Protein AF-A0A931T0C4-F1 (afdb_monomer)

Radius of gyration: 13.91 Å; Cα contacts (8 Å, |Δi|>4): 201; chains: 1; boundin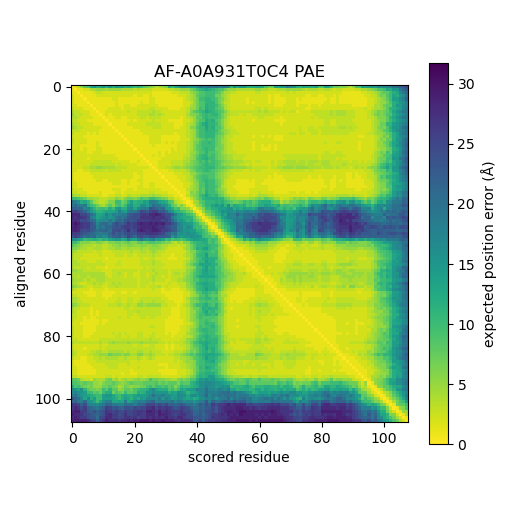g box: 34×39×37 Å

Structure (mmCIF, N/CA/C/O backbone):
data_AF-A0A931T0C4-F1
#
_entry.id   AF-A0A931T0C4-F1
#
loop_
_atom_site.group_PDB
_atom_site.id
_atom_site.type_symbol
_atom_site.label_atom_id
_atom_site.label_alt_id
_atom_site.label_comp_id
_atom_site.label_asym_id
_atom_site.label_entity_id
_atom_site.label_seq_id
_atom_site.pdbx_PDB_ins_code
_atom_site.Cartn_x
_atom_site.Cartn_y
_atom_site.Cartn_z
_atom_site.occupancy
_atom_site.B_iso_or_equiv
_atom_site.auth_seq_id
_atom_site.auth_comp_id
_atom_site.auth_asym_id
_atom_site.auth_atom_id
_atom_site.pdbx_PDB_model_num
ATOM 1 N N . MET A 1 1 ? -15.461 -0.102 12.519 1.00 81.19 1 MET A N 1
ATOM 2 C CA . MET A 1 1 ? -15.154 0.510 11.210 1.00 81.19 1 MET A CA 1
ATOM 3 C C . MET A 1 1 ? -14.433 -0.552 10.401 1.00 81.19 1 MET A C 1
ATOM 5 O O . MET A 1 1 ? -13.620 -1.243 10.998 1.00 81.19 1 MET A O 1
ATOM 9 N N . MET A 1 2 ? -14.793 -0.759 9.132 1.00 93.38 2 MET A N 1
ATOM 10 C CA . MET A 1 2 ? -14.200 -1.821 8.306 1.00 93.38 2 MET A CA 1
ATOM 11 C C . MET A 1 2 ? -12.722 -1.518 8.047 1.00 93.38 2 MET A C 1
ATOM 13 O O . MET A 1 2 ? -12.398 -0.393 7.661 1.00 93.38 2 MET A O 1
ATOM 17 N N . ARG A 1 3 ? -11.839 -2.496 8.260 1.00 96.12 3 ARG A N 1
ATOM 18 C CA . ARG A 1 3 ? -10.399 -2.367 8.035 1.00 96.12 3 ARG A CA 1
ATOM 19 C C . ARG A 1 3 ? -10.028 -2.839 6.641 1.00 96.12 3 ARG A C 1
ATOM 21 O O . ARG A 1 3 ? -10.243 -3.998 6.288 1.00 96.12 3 ARG A O 1
ATOM 28 N N . VAL A 1 4 ? -9.418 -1.948 5.872 1.00 97.25 4 VAL A N 1
ATOM 29 C CA . VAL A 1 4 ? -9.103 -2.181 4.462 1.00 97.25 4 VAL A CA 1
ATOM 30 C C . VAL A 1 4 ? -7.600 -2.117 4.255 1.00 97.25 4 VAL A C 1
ATOM 32 O O . VAL A 1 4 ? -6.962 -1.137 4.634 1.00 97.25 4 VAL A O 1
ATOM 35 N N . LEU A 1 5 ? -7.040 -3.143 3.620 1.00 97.62 5 LEU A N 1
ATOM 36 C CA . LEU A 1 5 ? -5.681 -3.103 3.087 1.00 97.62 5 LEU A CA 1
ATOM 37 C C . LEU A 1 5 ? -5.737 -2.789 1.591 1.00 97.62 5 LEU A C 1
ATOM 39 O O . LEU A 1 5 ? -6.397 -3.503 0.840 1.00 97.62 5 LEU A O 1
ATOM 43 N N . VAL A 1 6 ? -5.033 -1.749 1.156 1.00 97.00 6 VAL A N 1
ATOM 44 C CA . VAL A 1 6 ? -4.957 -1.346 -0.252 1.00 97.00 6 VAL A CA 1
ATOM 45 C C . VAL A 1 6 ? -3.551 -1.590 -0.798 1.00 97.00 6 VAL A C 1
ATOM 47 O O . VAL A 1 6 ? -2.558 -1.273 -0.141 1.00 97.00 6 VAL A O 1
ATOM 50 N N . THR A 1 7 ? -3.475 -2.136 -2.009 1.00 95.94 7 THR A N 1
ATOM 51 C CA . THR A 1 7 ? -2.238 -2.355 -2.773 1.00 95.94 7 THR A CA 1
ATOM 52 C C . THR A 1 7 ? -2.468 -2.079 -4.265 1.00 95.94 7 THR A C 1
ATOM 54 O O . THR A 1 7 ? -3.584 -1.739 -4.654 1.00 95.94 7 THR A O 1
ATOM 57 N N . ASN A 1 8 ? -1.436 -2.189 -5.102 1.00 94.00 8 ASN A N 1
ATOM 58 C CA . ASN A 1 8 ? -1.523 -2.102 -6.565 1.00 94.00 8 ASN A CA 1
ATOM 59 C C . ASN A 1 8 ? -0.250 -2.659 -7.241 1.00 94.00 8 ASN A C 1
ATOM 61 O O . ASN A 1 8 ? 0.724 -2.993 -6.562 1.00 94.00 8 ASN A O 1
ATOM 65 N N . ASP A 1 9 ? -0.245 -2.680 -8.579 1.00 89.88 9 ASP A N 1
ATOM 66 C CA . ASP A 1 9 ? 0.922 -3.071 -9.391 1.00 89.88 9 ASP A CA 1
ATOM 67 C C . ASP A 1 9 ? 1.776 -1.865 -9.841 1.00 89.88 9 ASP A C 1
ATOM 69 O O . ASP A 1 9 ? 2.987 -1.991 -10.051 1.00 89.88 9 ASP A O 1
ATOM 73 N N . ASP A 1 10 ? 1.157 -0.682 -9.937 1.00 89.62 10 ASP A N 1
ATOM 74 C CA . ASP A 1 10 ? 1.784 0.556 -10.434 1.00 89.62 10 ASP A CA 1
ATOM 75 C C . ASP A 1 10 ? 2.690 1.242 -9.390 1.00 89.62 10 ASP A C 1
ATOM 77 O O . ASP A 1 10 ? 3.433 2.177 -9.697 1.00 89.62 10 ASP A O 1
ATOM 81 N N . GLY A 1 11 ? 2.614 0.798 -8.134 1.00 92.19 11 GLY A N 1
ATOM 82 C CA . GLY A 1 11 ? 3.411 1.291 -7.017 1.00 92.19 11 GLY A CA 1
ATOM 83 C C . GLY A 1 11 ? 2.765 2.403 -6.186 1.00 92.19 11 GLY A C 1
ATOM 84 O O . GLY A 1 11 ? 1.729 2.986 -6.533 1.00 92.19 11 GLY A O 1
ATOM 85 N N . ILE A 1 12 ? 3.427 2.708 -5.067 1.00 94.88 12 ILE A N 1
ATOM 86 C CA . ILE A 1 12 ? 2.955 3.581 -3.982 1.00 94.88 12 ILE A CA 1
ATOM 87 C C . ILE A 1 12 ? 2.665 5.014 -4.433 1.00 94.88 12 ILE A C 1
ATOM 89 O O . ILE A 1 12 ? 1.840 5.684 -3.829 1.00 94.88 12 ILE A O 1
ATOM 93 N N . ASN A 1 13 ? 3.320 5.477 -5.500 1.00 92.81 13 ASN A N 1
ATOM 94 C CA . ASN A 1 13 ? 3.180 6.839 -6.017 1.00 92.81 13 ASN A CA 1
ATOM 95 C C . ASN A 1 13 ? 2.128 6.962 -7.131 1.00 92.81 13 ASN A C 1
ATOM 97 O O . ASN A 1 13 ? 1.977 8.042 -7.708 1.00 92.81 13 ASN A O 1
ATOM 101 N N . SER A 1 14 ? 1.422 5.880 -7.477 1.00 92.56 14 SER A N 1
ATOM 102 C CA . SER A 1 14 ? 0.471 5.913 -8.587 1.00 92.56 14 SER A CA 1
ATOM 103 C C . SER A 1 14 ? -0.724 6.829 -8.291 1.00 92.56 14 SER A C 1
ATOM 105 O O . SER A 1 14 ? -1.267 6.881 -7.183 1.00 92.56 14 SER A O 1
ATOM 107 N N . ALA A 1 15 ? -1.180 7.545 -9.320 1.00 92.06 15 ALA A N 1
ATOM 108 C CA . ALA A 1 15 ? -2.346 8.415 -9.198 1.00 92.06 15 ALA A CA 1
ATOM 109 C C . ALA A 1 15 ? -3.629 7.623 -8.881 1.00 92.06 15 ALA A C 1
ATOM 111 O O . ALA A 1 15 ? -4.468 8.109 -8.119 1.00 92.06 15 ALA A O 1
ATOM 112 N N . GLY A 1 16 ? -3.759 6.409 -9.432 1.00 91.81 16 GLY A N 1
ATOM 113 C CA . GLY A 1 16 ? -4.896 5.515 -9.203 1.00 91.81 16 GLY A CA 1
ATOM 114 C C . GLY A 1 16 ? -4.995 5.050 -7.752 1.00 91.81 16 GLY A C 1
ATOM 115 O O . GLY A 1 16 ? -6.071 5.134 -7.158 1.00 91.81 16 GLY A O 1
ATOM 116 N N . LEU A 1 17 ? -3.868 4.662 -7.146 1.00 94.25 17 LEU A N 1
ATOM 117 C CA . LEU A 1 17 ? -3.801 4.312 -5.726 1.00 94.25 17 LEU A CA 1
ATOM 118 C C . LEU A 1 17 ? -4.196 5.502 -4.847 1.00 94.25 17 LEU A C 1
ATOM 120 O O . LEU A 1 17 ? -5.058 5.374 -3.982 1.00 94.25 17 LEU A O 1
ATOM 124 N N . HIS A 1 18 ? -3.628 6.685 -5.096 1.00 94.62 18 HIS A N 1
ATOM 125 C CA . HIS A 1 18 ? -3.966 7.879 -4.317 1.00 94.62 18 HIS A CA 1
ATOM 126 C C . HIS A 1 18 ? -5.447 8.260 -4.433 1.00 94.62 18 HIS A C 1
ATOM 128 O O . HIS A 1 18 ? -6.048 8.701 -3.454 1.00 94.62 18 HIS A O 1
ATOM 134 N N . ALA A 1 19 ? -6.045 8.112 -5.618 1.00 93.44 19 ALA A N 1
ATOM 135 C CA . ALA A 1 19 ? -7.467 8.366 -5.814 1.00 93.44 19 ALA A CA 1
ATOM 136 C C . ALA A 1 19 ? -8.329 7.392 -5.003 1.00 93.44 19 ALA A C 1
ATOM 138 O O . ALA A 1 19 ? -9.200 7.842 -4.261 1.00 93.44 19 ALA A O 1
ATOM 139 N N . LEU A 1 20 ? -8.031 6.092 -5.078 1.00 94.06 20 LEU A N 1
ATOM 140 C CA . LEU A 1 20 ? -8.734 5.058 -4.321 1.00 94.06 20 LEU A CA 1
ATOM 141 C C . LEU A 1 20 ? -8.657 5.307 -2.809 1.00 94.06 20 LEU A C 1
ATOM 143 O O . LEU A 1 20 ? -9.672 5.290 -2.117 1.00 94.06 20 LEU A O 1
ATOM 147 N N . VAL A 1 21 ? -7.459 5.598 -2.307 1.00 95.50 21 VAL A N 1
ATOM 148 C CA . VAL A 1 21 ? -7.207 5.875 -0.888 1.00 95.50 21 VAL A CA 1
ATOM 149 C C . VAL A 1 21 ? -8.046 7.052 -0.392 1.00 95.50 21 VAL A C 1
ATOM 151 O O . VAL A 1 21 ? -8.699 6.933 0.641 1.00 95.50 21 VAL A O 1
ATOM 154 N N . ARG A 1 22 ? -8.088 8.164 -1.139 1.00 94.31 22 ARG A N 1
ATOM 155 C CA . ARG A 1 22 ? -8.886 9.345 -0.764 1.00 94.31 22 ARG A CA 1
ATOM 156 C C . ARG A 1 22 ? -10.386 9.066 -0.730 1.00 94.31 22 ARG A C 1
ATOM 158 O O . ARG A 1 22 ? -11.085 9.670 0.076 1.00 94.31 22 ARG A O 1
ATOM 165 N N . THR A 1 23 ? -10.881 8.181 -1.594 1.00 93.19 23 THR A N 1
ATOM 166 C CA . THR A 1 23 ? -12.294 7.780 -1.601 1.00 93.19 23 THR A CA 1
ATOM 167 C C . THR A 1 23 ? -12.639 6.889 -0.410 1.00 93.19 23 THR A C 1
ATOM 169 O O . THR A 1 23 ? -13.725 7.017 0.138 1.00 93.19 23 THR A O 1
ATOM 172 N N . LEU A 1 24 ? -11.722 6.016 0.012 1.00 93.69 24 LEU A N 1
ATOM 173 C CA . LEU A 1 24 ? -11.946 5.090 1.126 1.00 93.69 24 LEU A CA 1
ATOM 174 C C . LEU A 1 24 ? -11.739 5.737 2.505 1.00 93.69 24 LEU A C 1
ATOM 176 O O . LEU A 1 24 ? -12.410 5.365 3.464 1.00 93.69 24 LEU A O 1
ATOM 180 N N . GLU A 1 25 ? -10.827 6.710 2.619 1.00 94.12 25 GLU A N 1
ATOM 181 C CA . GLU A 1 25 ? -10.441 7.351 3.890 1.00 94.12 25 GLU A CA 1
ATOM 182 C C . GLU A 1 25 ? -11.608 7.802 4.793 1.00 94.12 25 GLU A C 1
ATOM 184 O O . GLU A 1 25 ? -11.502 7.614 6.006 1.00 94.12 25 GLU A O 1
ATOM 189 N N . PRO A 1 26 ? -12.714 8.380 4.282 1.00 94.88 26 PRO A N 1
ATOM 190 C CA . PRO A 1 26 ? -13.814 8.833 5.134 1.00 94.88 26 PRO A CA 1
ATOM 191 C C . PRO A 1 26 ? -14.644 7.694 5.745 1.00 94.88 26 PRO A C 1
ATOM 193 O O . PRO A 1 26 ? -15.293 7.902 6.769 1.00 94.88 26 PRO A O 1
ATOM 196 N N . GLU A 1 27 ? -14.651 6.513 5.124 1.00 94.81 27 GLU A N 1
ATOM 197 C CA . GLU A 1 27 ? -15.594 5.430 5.434 1.00 94.81 27 GLU A CA 1
ATOM 198 C C . GLU A 1 27 ? -14.924 4.209 6.080 1.00 94.81 27 GLU A C 1
ATOM 200 O O . GLU A 1 27 ? -15.586 3.425 6.769 1.00 94.81 27 GLU A O 1
ATOM 205 N N . THR A 1 28 ? -13.607 4.045 5.908 1.00 95.94 28 THR A N 1
ATOM 206 C CA . THR A 1 28 ? -12.885 2.839 6.337 1.00 95.94 28 THR A CA 1
ATOM 207 C C . THR A 1 28 ? -11.592 3.122 7.097 1.00 95.94 28 THR A C 1
ATOM 209 O O . THR A 1 28 ? -10.943 4.151 6.929 1.00 95.94 28 THR A O 1
ATOM 212 N N . GLU A 1 29 ? -11.183 2.170 7.938 1.00 96.06 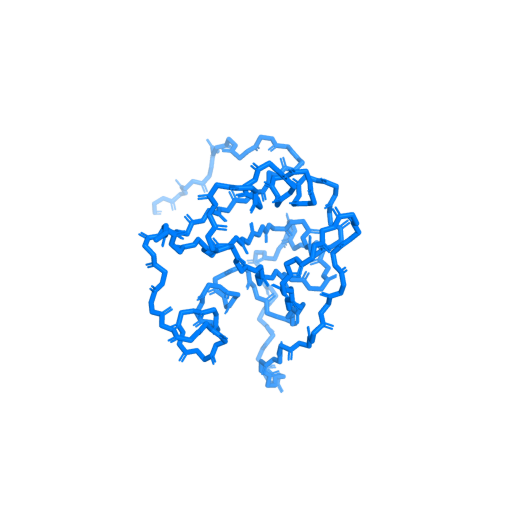29 GLU A N 1
ATOM 213 C CA . GLU A 1 29 ? -9.856 2.166 8.555 1.00 96.06 29 GLU A CA 1
ATOM 214 C C . GLU A 1 29 ? -8.846 1.618 7.534 1.00 96.06 29 GLU A C 1
ATOM 216 O O . GLU A 1 29 ? -8.562 0.419 7.479 1.00 96.06 29 GLU A O 1
ATOM 221 N N . THR A 1 30 ? -8.371 2.498 6.658 1.00 96.25 30 THR A N 1
ATOM 222 C CA . THR A 1 30 ? -7.546 2.127 5.503 1.00 96.25 30 THR A CA 1
ATOM 223 C C . THR A 1 30 ? -6.057 2.103 5.843 1.00 96.25 30 THR A C 1
ATOM 225 O O . THR A 1 30 ? -5.542 3.003 6.504 1.00 96.25 30 THR A O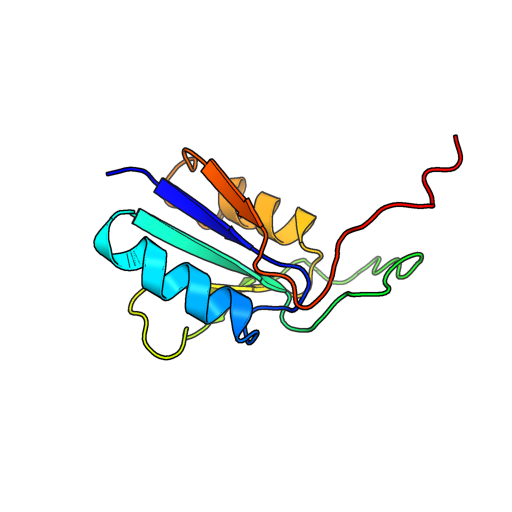 1
ATOM 228 N N . TYR A 1 31 ? -5.355 1.103 5.315 1.00 97.31 31 TYR A N 1
ATOM 229 C CA . TYR A 1 31 ? -3.901 0.963 5.332 1.00 97.31 31 TYR A CA 1
ATOM 230 C C . TYR A 1 31 ? -3.406 0.697 3.911 1.00 97.31 31 TYR A C 1
ATOM 232 O O . TYR A 1 31 ? -4.082 0.005 3.150 1.00 97.31 31 TYR A O 1
ATOM 240 N N . VAL A 1 32 ? -2.231 1.212 3.548 1.00 97.69 32 VAL A N 1
ATOM 241 C CA . VAL A 1 32 ? -1.691 1.055 2.187 1.00 97.69 32 VAL A CA 1
ATOM 242 C C . VAL A 1 32 ? -0.330 0.389 2.224 1.00 97.69 32 VAL A C 1
ATOM 244 O O . VAL A 1 32 ? 0.578 0.889 2.877 1.00 97.69 32 VAL A O 1
ATOM 247 N N . VAL A 1 33 ? -0.163 -0.701 1.483 1.00 97.50 33 VAL A N 1
ATOM 248 C CA . VAL A 1 33 ? 1.142 -1.334 1.270 1.00 97.50 33 VAL A CA 1
ATOM 249 C C . VAL A 1 33 ? 1.290 -1.588 -0.222 1.00 97.50 33 VAL A C 1
ATOM 251 O O . VAL A 1 33 ? 0.498 -2.329 -0.801 1.00 97.50 33 VAL A O 1
ATOM 254 N N . ALA A 1 34 ? 2.274 -0.963 -0.860 1.00 95.81 34 ALA A N 1
ATOM 255 C CA . ALA A 1 34 ? 2.451 -1.042 -2.309 1.00 95.81 34 ALA A CA 1
ATOM 256 C C . ALA A 1 34 ? 3.936 -1.090 -2.704 1.00 95.81 34 ALA A C 1
ATOM 258 O O . ALA A 1 34 ? 4.793 -0.677 -1.916 1.00 95.81 34 ALA A O 1
ATOM 259 N N . PRO A 1 35 ? 4.271 -1.570 -3.912 1.00 93.81 35 PRO A N 1
ATOM 260 C CA . PRO A 1 35 ? 5.643 -1.542 -4.413 1.00 93.81 35 PRO A CA 1
ATOM 261 C C . PRO A 1 35 ? 6.213 -0.115 -4.494 1.00 93.81 35 PRO A C 1
ATOM 263 O O . PRO A 1 35 ? 5.490 0.842 -4.759 1.00 93.81 35 PRO A O 1
ATOM 266 N N . GLU A 1 36 ? 7.524 0.049 -4.313 1.00 91.06 36 GLU A N 1
ATOM 267 C CA . GLU A 1 36 ? 8.215 1.340 -4.502 1.00 91.06 36 GLU A CA 1
ATOM 268 C C . GLU A 1 36 ? 8.124 1.852 -5.953 1.00 91.06 36 GLU A C 1
ATOM 270 O O . GLU A 1 36 ? 8.047 3.060 -6.189 1.00 91.06 36 GLU A O 1
ATOM 275 N N . HIS A 1 37 ? 8.097 0.932 -6.920 1.00 82.81 37 HIS A N 1
ATOM 276 C CA . HIS A 1 37 ? 8.063 1.208 -8.356 1.00 82.81 37 HIS A CA 1
ATOM 277 C C . HIS A 1 37 ? 7.090 0.269 -9.075 1.00 82.81 37 HIS A C 1
ATOM 279 O O . HIS A 1 37 ? 6.834 -0.833 -8.592 1.00 82.81 37 HIS A O 1
ATOM 285 N N . GLU A 1 38 ? 6.612 0.692 -10.248 1.00 72.06 38 GLU A N 1
ATOM 286 C CA . GLU A 1 38 ? 5.786 -0.114 -11.155 1.00 72.06 38 GLU A CA 1
ATOM 287 C C . GLU A 1 3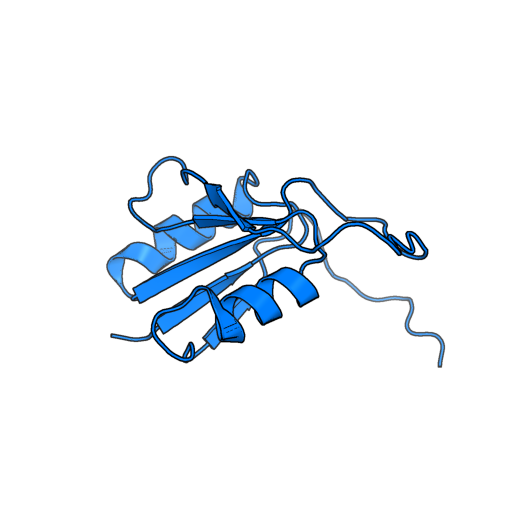8 ? 6.438 -1.479 -11.460 1.00 72.06 38 GLU A C 1
ATOM 289 O O . GLU A 1 38 ? 7.640 -1.569 -11.740 1.00 72.06 38 GLU A O 1
ATOM 294 N N . ARG A 1 39 ? 5.641 -2.557 -11.419 1.00 64.06 39 ARG A N 1
ATOM 295 C CA . ARG A 1 39 ? 6.098 -3.939 -11.673 1.00 64.06 39 ARG A CA 1
ATOM 296 C C . ARG A 1 39 ? 5.406 -4.638 -12.855 1.00 64.06 39 ARG A C 1
ATOM 298 O O . ARG A 1 39 ? 5.416 -5.865 -12.921 1.00 64.06 39 ARG A O 1
ATOM 305 N N . SER A 1 40 ? 4.923 -3.891 -13.848 1.00 50.19 40 SER A N 1
ATOM 306 C CA . SER A 1 40 ? 4.094 -4.347 -14.988 1.00 50.19 40 SER A CA 1
ATOM 307 C C . SER A 1 40 ? 4.695 -5.407 -15.941 1.00 50.19 40 SER A C 1
ATOM 309 O O . SER A 1 40 ? 4.077 -5.753 -16.942 1.00 50.19 40 SER A O 1
ATOM 311 N N . ALA A 1 41 ? 5.882 -5.965 -15.668 1.00 42.78 41 ALA A N 1
ATOM 312 C CA . ALA A 1 41 ? 6.521 -6.966 -16.532 1.00 42.78 41 ALA A CA 1
ATOM 313 C C . ALA A 1 41 ? 7.465 -7.950 -15.810 1.00 42.78 41 ALA A C 1
ATOM 315 O O . ALA A 1 41 ? 8.377 -8.505 -16.428 1.00 42.78 41 ALA A O 1
ATOM 316 N N . THR A 1 42 ? 7.305 -8.210 -14.508 1.00 48.50 42 THR A N 1
ATOM 317 C CA . THR A 1 42 ? 8.173 -9.184 -13.815 1.00 48.50 42 THR A CA 1
ATOM 318 C C . THR A 1 42 ? 7.705 -10.628 -14.007 1.00 48.50 42 THR A C 1
ATOM 320 O O . THR A 1 42 ? 7.383 -11.319 -13.050 1.00 48.50 42 THR A O 1
ATOM 323 N N . GLY A 1 43 ? 7.715 -11.103 -15.256 1.00 42.06 43 GLY A N 1
ATOM 324 C CA . GLY A 1 43 ? 7.508 -12.511 -15.613 1.00 42.06 43 GLY A CA 1
ATOM 325 C C . GLY A 1 43 ? 8.725 -13.420 -15.383 1.00 42.06 43 GLY A C 1
ATOM 326 O O . GLY A 1 43 ? 8.616 -14.616 -15.617 1.00 42.06 43 GLY A O 1
ATOM 327 N N . HIS A 1 44 ? 9.884 -12.899 -14.951 1.00 37.88 44 HIS A N 1
ATOM 328 C CA . HIS A 1 44 ? 11.081 -13.720 -14.671 1.00 37.88 44 HIS A CA 1
ATOM 329 C C . HIS A 1 44 ? 12.128 -13.070 -13.744 1.00 37.88 44 HIS A C 1
ATOM 331 O O . HIS A 1 44 ? 13.263 -13.538 -13.656 1.00 37.88 44 HIS A O 1
ATOM 337 N N . ALA A 1 45 ? 11.792 -11.991 -13.032 1.00 42.75 45 ALA A N 1
ATOM 338 C CA . ALA A 1 45 ? 12.748 -11.322 -12.149 1.00 42.75 45 ALA A CA 1
ATOM 339 C C . ALA A 1 45 ? 12.803 -12.022 -10.784 1.00 42.75 45 ALA A C 1
ATOM 341 O O . ALA A 1 45 ? 12.295 -11.519 -9.782 1.00 42.75 45 ALA A O 1
ATOM 342 N N . ILE A 1 46 ? 13.431 -13.199 -10.760 1.00 45.31 46 ILE A N 1
ATOM 343 C CA . ILE A 1 46 ? 13.888 -13.864 -9.542 1.00 45.31 46 ILE A CA 1
ATOM 344 C C . ILE A 1 46 ? 14.817 -12.886 -8.812 1.00 45.31 46 ILE A C 1
ATOM 346 O O . ILE A 1 46 ? 16.006 -12.785 -9.103 1.00 45.31 46 ILE A O 1
ATOM 350 N N . THR A 1 47 ? 14.269 -12.136 -7.858 1.00 45.59 47 THR A N 1
ATOM 351 C CA . THR A 1 47 ? 15.063 -11.356 -6.904 1.00 45.59 47 THR A CA 1
ATOM 352 C C . THR A 1 47 ? 15.326 -12.250 -5.697 1.00 45.59 47 THR A C 1
ATOM 354 O O . THR A 1 47 ? 14.853 -12.002 -4.593 1.00 45.59 47 THR A O 1
ATOM 357 N N . LEU A 1 48 ? 16.058 -13.345 -5.915 1.00 48.22 48 LEU A N 1
ATOM 358 C CA . LEU A 1 48 ? 16.684 -14.080 -4.820 1.00 48.22 48 LEU A CA 1
ATOM 359 C C . LEU A 1 48 ? 17.753 -13.153 -4.208 1.00 48.22 48 LEU A C 1
ATOM 361 O O . LEU A 1 48 ? 18.591 -12.622 -4.933 1.00 48.22 48 LEU A O 1
ATOM 365 N N . HIS A 1 49 ? 17.718 -12.978 -2.881 1.00 55.44 49 HIS A N 1
ATOM 366 C CA . HIS A 1 49 ? 18.768 -12.412 -2.005 1.00 55.44 49 HIS A CA 1
ATOM 367 C C . HIS A 1 49 ? 18.661 -10.970 -1.476 1.00 55.44 49 HIS A C 1
ATOM 369 O O . HIS A 1 49 ? 19.562 -10.561 -0.742 1.00 55.44 49 HIS A O 1
ATOM 375 N N . LYS A 1 50 ? 17.586 -10.204 -1.707 1.00 65.31 50 LYS A N 1
ATOM 376 C CA . LYS A 1 50 ? 17.356 -8.978 -0.907 1.00 65.31 50 LYS A CA 1
ATOM 377 C C . LYS A 1 50 ? 16.296 -9.244 0.164 1.00 65.31 50 LYS A C 1
ATOM 379 O O . LYS A 1 50 ? 15.236 -9.752 -0.190 1.00 65.31 50 LYS A O 1
ATOM 384 N N . PRO A 1 51 ? 16.546 -8.921 1.450 1.00 82.06 51 PRO A N 1
ATOM 385 C CA . PRO A 1 51 ? 15.500 -9.011 2.458 1.00 82.06 51 PRO A CA 1
ATOM 386 C C . PRO A 1 51 ? 14.345 -8.092 2.062 1.00 82.06 51 PRO A C 1
ATOM 388 O O . PRO A 1 51 ? 14.566 -6.973 1.579 1.00 82.06 51 PRO A O 1
ATOM 391 N N . LEU A 1 52 ? 13.127 -8.585 2.259 1.00 86.38 52 LEU A N 1
ATOM 392 C CA . LEU A 1 52 ? 11.910 -7.821 2.048 1.00 86.38 52 LEU A CA 1
ATOM 393 C C . LEU A 1 52 ? 11.864 -6.670 3.064 1.00 86.38 52 LEU A C 1
ATOM 395 O O . LEU A 1 52 ? 12.141 -6.867 4.248 1.00 86.38 52 LEU A O 1
ATOM 399 N N . ARG A 1 53 ? 11.585 -5.452 2.596 1.00 90.19 53 ARG A N 1
ATOM 400 C CA . ARG A 1 53 ? 11.552 -4.236 3.419 1.00 90.19 53 ARG A CA 1
ATOM 401 C C . ARG A 1 53 ? 10.267 -3.467 3.163 1.00 90.19 53 ARG A C 1
ATOM 403 O O . ARG A 1 53 ? 9.831 -3.371 2.022 1.00 90.19 53 ARG A O 1
ATOM 410 N N . ALA A 1 54 ? 9.726 -2.881 4.226 1.00 94.06 54 ALA A N 1
ATOM 411 C CA . ALA A 1 54 ? 8.646 -1.909 4.176 1.00 94.06 54 ALA A CA 1
ATOM 412 C C . ALA A 1 54 ? 9.138 -0.595 4.787 1.00 94.06 54 ALA A C 1
ATOM 414 O O . ALA A 1 54 ? 9.614 -0.579 5.924 1.00 94.06 54 ALA A O 1
ATOM 415 N N . VAL A 1 55 ? 9.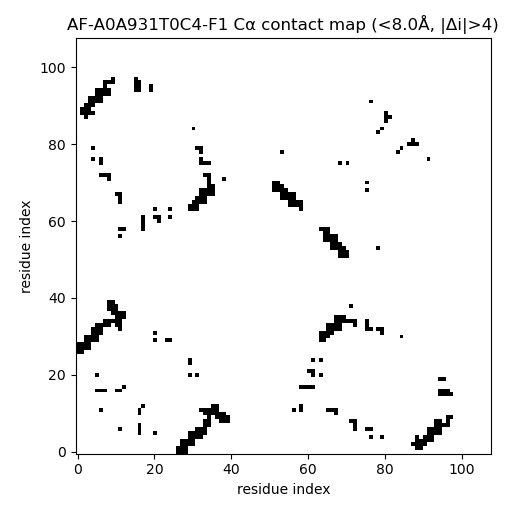028 0.501 4.044 1.00 95.31 55 VAL A N 1
ATOM 416 C CA . VAL A 1 55 ? 9.404 1.843 4.504 1.00 95.31 55 VAL A CA 1
ATOM 417 C C . VAL A 1 55 ? 8.166 2.735 4.557 1.00 95.31 55 VAL A C 1
ATOM 419 O O . VAL A 1 55 ? 7.355 2.671 3.634 1.00 95.31 55 VAL A O 1
ATOM 422 N N . PRO A 1 56 ? 7.974 3.554 5.609 1.00 96.44 56 PRO A N 1
ATOM 423 C CA . PRO A 1 56 ? 6.858 4.492 5.657 1.00 96.44 56 PRO A CA 1
ATOM 424 C C . PRO A 1 56 ? 6.850 5.419 4.438 1.00 96.44 56 PRO A C 1
ATOM 426 O O . PRO A 1 56 ? 7.886 5.969 4.063 1.00 96.44 56 PRO A O 1
ATOM 429 N N . ALA A 1 57 ? 5.675 5.608 3.849 1.00 94.81 57 ALA A N 1
ATOM 430 C CA . ALA A 1 57 ? 5.458 6.446 2.682 1.00 94.81 57 ALA A CA 1
ATOM 431 C C . ALA A 1 57 ? 4.311 7.429 2.935 1.00 94.81 57 ALA A C 1
ATOM 433 O O . ALA A 1 57 ? 3.260 7.069 3.472 1.00 94.81 57 ALA A O 1
ATOM 434 N N . THR A 1 58 ? 4.519 8.679 2.529 1.00 93.56 58 THR A N 1
ATOM 435 C CA . THR A 1 58 ? 3.482 9.714 2.566 1.00 93.56 58 THR A CA 1
ATOM 436 C C . THR A 1 58 ? 2.573 9.563 1.355 1.00 93.56 58 THR A C 1
ATOM 438 O O . THR A 1 58 ? 3.057 9.522 0.228 1.00 93.56 58 THR A O 1
ATOM 441 N N . LEU A 1 59 ? 1.260 9.550 1.583 1.00 93.69 59 LEU A N 1
ATOM 442 C CA . LEU A 1 59 ? 0.246 9.509 0.532 1.00 93.69 59 LEU A CA 1
ATOM 443 C C . LEU A 1 59 ? -0.282 10.934 0.286 1.00 93.69 59 LEU A C 1
ATOM 445 O O . LEU A 1 59 ? -0.945 11.498 1.161 1.00 93.69 59 LEU A O 1
ATOM 449 N N . PRO A 1 60 ? 0.002 11.563 -0.869 1.00 90.44 60 PRO A N 1
ATOM 450 C CA . PRO A 1 60 ? -0.415 12.931 -1.149 1.00 90.44 60 PRO A CA 1
ATOM 451 C C . PRO A 1 60 ? -1.929 13.136 -1.014 1.00 90.44 60 PRO A C 1
ATOM 453 O O . PRO A 1 60 ? -2.739 12.514 -1.709 1.00 90.44 60 PRO A O 1
ATOM 456 N N . GLY A 1 61 ? -2.307 14.066 -0.136 1.00 89.50 61 GLY A N 1
ATOM 457 C CA . GLY A 1 61 ? -3.707 14.417 0.110 1.00 89.50 61 GLY A CA 1
ATOM 458 C C . GLY A 1 61 ? -4.476 13.406 0.964 1.00 89.50 61 GLY A C 1
ATOM 459 O O . GLY A 1 61 ? -5.701 13.458 0.961 1.00 89.50 61 GLY A O 1
ATOM 460 N N . SER A 1 62 ? -3.786 12.511 1.676 1.00 92.62 62 SER A N 1
ATOM 461 C CA . SER A 1 62 ? -4.389 11.574 2.626 1.00 92.62 62 SER A CA 1
ATOM 462 C C . SER A 1 62 ? -3.642 11.584 3.961 1.00 92.62 62 SER A C 1
ATOM 464 O O . SER A 1 62 ? -2.440 11.851 4.007 1.00 92.62 62 SER A O 1
ATOM 466 N N . ARG A 1 63 ? -4.344 11.296 5.065 1.00 92.75 63 ARG A N 1
ATOM 467 C CA . ARG A 1 63 ? -3.721 11.083 6.387 1.00 92.75 63 ARG A CA 1
ATOM 468 C C . ARG A 1 63 ? -3.439 9.607 6.681 1.00 92.75 63 ARG A C 1
ATOM 470 O O . ARG A 1 63 ? -2.990 9.277 7.779 1.00 92.75 63 ARG A O 1
ATOM 477 N N . ILE A 1 64 ? -3.727 8.720 5.730 1.00 93.94 64 ILE A N 1
ATOM 478 C CA . ILE A 1 64 ? -3.550 7.277 5.877 1.00 93.94 64 ILE A CA 1
ATOM 479 C C . ILE A 1 64 ? -2.065 6.916 5.948 1.00 93.94 64 ILE A C 1
ATOM 481 O O . ILE A 1 64 ? -1.217 7.510 5.280 1.00 93.94 64 ILE A O 1
ATOM 485 N N . LYS A 1 65 ? -1.756 5.902 6.760 1.00 90.88 65 LYS A N 1
ATOM 486 C CA . LYS A 1 65 ? -0.420 5.311 6.823 1.00 90.88 65 LYS A CA 1
ATOM 487 C C . LYS A 1 65 ? -0.177 4.450 5.583 1.00 90.88 65 LYS A C 1
ATOM 489 O O . LYS A 1 65 ? -0.926 3.503 5.328 1.00 90.88 65 LYS A O 1
ATOM 494 N N . GLY A 1 66 ? 0.877 4.781 4.845 1.00 96.06 66 GLY A N 1
ATOM 495 C CA . GLY A 1 66 ? 1.355 4.009 3.707 1.00 96.06 66 GLY A CA 1
ATOM 496 C C . GLY A 1 66 ? 2.730 3.406 3.963 1.00 96.06 66 GLY A C 1
ATOM 497 O O . GLY A 1 66 ? 3.539 3.972 4.701 1.00 96.06 66 GLY A O 1
ATOM 498 N N . TRP A 1 67 ? 3.003 2.278 3.316 1.00 97.88 67 TRP A N 1
ATOM 499 C CA . TRP A 1 67 ? 4.326 1.675 3.240 1.00 97.88 67 TRP A CA 1
ATOM 500 C C . TRP A 1 67 ? 4.670 1.342 1.795 1.00 97.88 67 TRP A C 1
ATOM 502 O O . TRP A 1 67 ? 3.878 0.724 1.082 1.00 97.88 67 TRP A O 1
ATOM 512 N N . ALA A 1 68 ? 5.872 1.729 1.388 1.00 96.19 68 ALA A N 1
ATOM 513 C CA . ALA A 1 68 ? 6.467 1.290 0.140 1.00 96.19 68 ALA A CA 1
ATOM 514 C C . ALA A 1 68 ? 7.315 0.040 0.395 1.00 96.19 68 ALA A C 1
ATOM 516 O O . ALA A 1 68 ? 7.981 -0.055 1.431 1.00 96.19 68 ALA A O 1
ATOM 517 N N . THR A 1 69 ? 7.286 -0.923 -0.524 1.00 94.00 69 THR A N 1
ATOM 518 C CA . THR A 1 69 ? 8.057 -2.166 -0.399 1.00 94.00 69 THR A CA 1
ATOM 519 C C . THR A 1 69 ? 8.913 -2.434 -1.630 1.00 94.00 69 THR A C 1
ATOM 521 O O . THR A 1 69 ? 8.553 -2.078 -2.752 1.00 94.00 69 THR A O 1
ATOM 524 N N . ASN A 1 70 ? 10.041 -3.117 -1.437 1.00 90.94 70 ASN A N 1
ATOM 525 C CA . ASN A 1 70 ? 10.877 -3.599 -2.541 1.00 90.94 70 ASN A CA 1
ATOM 526 C C . ASN A 1 70 ? 10.371 -4.922 -3.160 1.00 90.94 70 ASN A C 1
ATOM 528 O O . ASN A 1 70 ? 11.030 -5.460 -4.057 1.00 90.94 70 ASN A O 1
ATOM 532 N N . GLY A 1 71 ? 9.247 -5.450 -2.666 1.00 89.19 71 GLY A N 1
ATOM 533 C CA . GLY A 1 71 ? 8.653 -6.717 -3.080 1.00 89.19 71 GLY A CA 1
ATOM 534 C C . GLY A 1 71 ? 7.638 -6.588 -4.216 1.00 89.19 71 GLY A C 1
ATOM 535 O O . GLY A 1 71 ? 7.490 -5.547 -4.859 1.00 89.19 71 GLY A O 1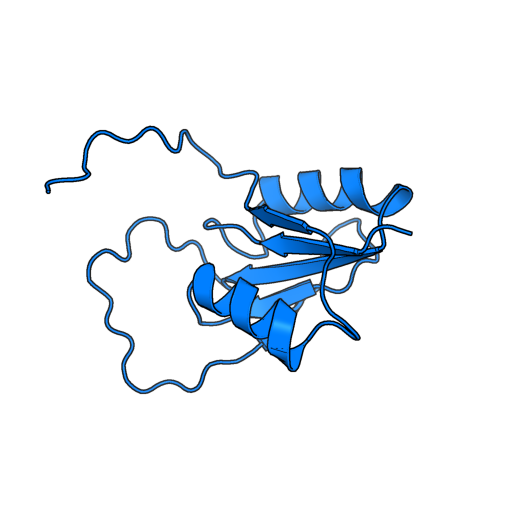
ATOM 536 N N . THR A 1 72 ? 6.950 -7.693 -4.472 1.00 90.00 72 THR A N 1
ATOM 537 C CA . THR A 1 72 ? 5.808 -7.794 -5.385 1.00 90.00 72 THR A CA 1
ATOM 538 C C . THR A 1 72 ? 4.505 -7.352 -4.697 1.00 90.00 72 THR A C 1
ATOM 540 O O . THR A 1 72 ? 4.455 -7.238 -3.469 1.00 90.00 72 THR A O 1
ATOM 543 N N . PRO A 1 73 ? 3.411 -7.141 -5.445 1.00 89.00 73 PRO A N 1
ATOM 544 C CA . PRO A 1 73 ? 2.083 -6.911 -4.867 1.00 89.00 73 PRO A CA 1
ATOM 545 C C . PRO A 1 73 ? 1.650 -8.023 -3.893 1.00 89.00 73 PRO A C 1
ATOM 547 O O . PRO A 1 73 ? 1.061 -7.746 -2.850 1.00 89.00 73 PRO A O 1
ATOM 550 N N . ALA A 1 74 ? 2.013 -9.281 -4.170 1.00 90.12 74 ALA A N 1
ATOM 551 C CA . ALA A 1 74 ? 1.757 -10.397 -3.258 1.00 90.12 74 ALA A CA 1
ATOM 552 C C . ALA A 1 74 ? 2.524 -10.245 -1.931 1.00 90.12 74 ALA A C 1
ATOM 554 O O . ALA A 1 74 ? 1.947 -10.436 -0.859 1.00 90.12 74 ALA A O 1
ATOM 555 N N . ASP A 1 75 ? 3.791 -9.824 -1.993 1.00 92.56 75 ASP A N 1
ATOM 556 C CA . ASP A 1 75 ? 4.590 -9.518 -0.800 1.00 92.56 75 ASP A CA 1
ATOM 557 C C . ASP A 1 75 ? 3.996 -8.342 -0.011 1.00 92.56 75 ASP A C 1
ATOM 559 O O . ASP A 1 75 ? 3.991 -8.360 1.219 1.00 92.56 75 ASP A O 1
ATOM 563 N N . CYS A 1 76 ? 3.444 -7.337 -0.699 1.00 94.19 76 CYS A N 1
ATOM 564 C CA . CYS A 1 76 ? 2.769 -6.204 -0.063 1.00 94.19 76 CYS A CA 1
ATOM 565 C C . CYS A 1 76 ? 1.563 -6.658 0.767 1.00 94.19 76 CYS A C 1
ATOM 567 O O . CYS A 1 76 ? 1.404 -6.237 1.915 1.00 94.19 76 CYS A O 1
ATOM 569 N N . VAL A 1 77 ? 0.739 -7.555 0.214 1.00 94.75 77 VAL A N 1
ATOM 570 C CA . VAL A 1 77 ? -0.394 -8.138 0.944 1.00 94.75 77 VAL A CA 1
ATOM 571 C C . VAL A 1 77 ? 0.095 -8.957 2.137 1.00 94.75 77 VAL A C 1
ATOM 573 O O . VAL A 1 77 ? -0.433 -8.796 3.238 1.00 94.75 77 VAL A O 1
ATOM 576 N N . ALA A 1 78 ? 1.124 -9.789 1.950 1.00 94.56 78 ALA A N 1
ATOM 577 C CA . ALA A 1 78 ? 1.686 -10.608 3.021 1.00 94.56 78 ALA A CA 1
ATOM 578 C C . ALA A 1 78 ? 2.220 -9.750 4.181 1.00 94.56 78 ALA A C 1
ATOM 580 O O . ALA A 1 78 ? 1.836 -9.971 5.327 1.00 94.56 78 ALA A O 1
ATOM 581 N N . LEU A 1 79 ? 3.028 -8.725 3.893 1.00 94.75 79 LEU A N 1
ATOM 582 C CA . LEU A 1 79 ? 3.532 -7.788 4.902 1.00 94.75 79 LEU A CA 1
ATOM 583 C C . LEU A 1 79 ? 2.405 -7.041 5.611 1.00 94.75 79 LEU A C 1
ATOM 585 O O . LEU A 1 79 ? 2.444 -6.875 6.828 1.00 94.75 79 LEU A O 1
ATOM 589 N N . GLY A 1 80 ? 1.398 -6.597 4.856 1.00 94.69 80 GLY A N 1
ATOM 590 C CA . GLY A 1 80 ? 0.230 -5.923 5.406 1.00 94.69 80 GLY A CA 1
ATOM 591 C C . GLY A 1 80 ? -0.484 -6.787 6.442 1.00 94.69 80 GLY A C 1
ATOM 592 O O . GLY A 1 80 ? -0.699 -6.357 7.572 1.00 94.69 80 GLY A O 1
ATOM 593 N N . VAL A 1 81 ? -0.822 -8.019 6.067 1.00 94.69 81 VAL A N 1
ATOM 594 C CA . VAL A 1 81 ? -1.601 -8.934 6.911 1.00 94.69 81 VAL A CA 1
ATOM 595 C C . VAL A 1 81 ? -0.804 -9.459 8.106 1.00 94.69 81 VAL A C 1
ATOM 597 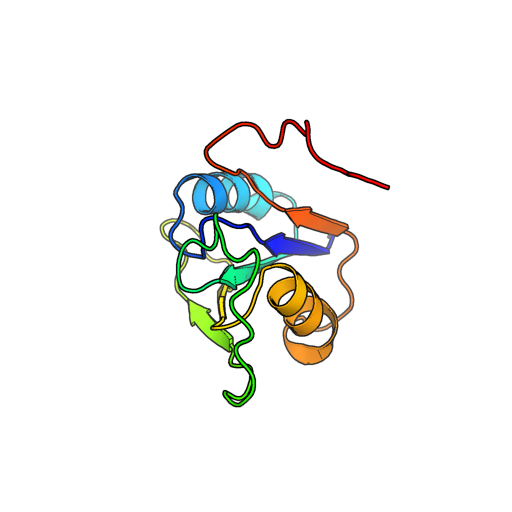O O . VAL A 1 81 ? -1.389 -9.635 9.173 1.00 94.69 81 VAL A O 1
ATOM 600 N N . LEU A 1 82 ? 0.488 -9.743 7.926 1.00 93.31 82 LEU A N 1
ATOM 601 C CA . LEU A 1 82 ? 1.296 -10.442 8.928 1.00 93.31 82 LEU A CA 1
ATOM 602 C C . LEU A 1 82 ? 2.012 -9.500 9.903 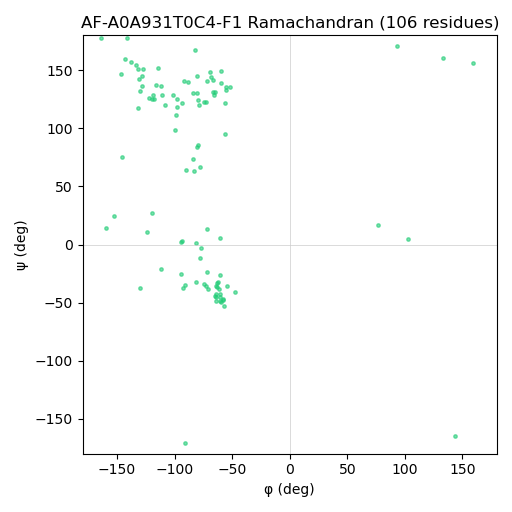1.00 93.31 82 LEU A C 1
ATOM 604 O O . LEU A 1 82 ? 2.143 -9.852 11.069 1.00 93.31 82 LEU A O 1
ATOM 608 N N . GLU A 1 83 ? 2.455 -8.322 9.451 1.00 94.00 83 GLU A N 1
ATOM 609 C CA . GLU A 1 83 ? 3.423 -7.511 10.209 1.00 94.00 83 GLU A CA 1
ATOM 610 C C . GLU A 1 83 ? 3.012 -6.040 10.389 1.00 94.00 83 GLU A C 1
ATOM 612 O O . GLU A 1 83 ? 3.286 -5.445 11.430 1.00 94.00 83 GLU A O 1
ATOM 617 N N . LEU A 1 84 ? 2.392 -5.413 9.380 1.00 94.56 84 LEU A N 1
ATOM 618 C CA . LEU A 1 84 ? 2.217 -3.952 9.362 1.00 94.56 84 LEU A CA 1
ATOM 619 C C . LEU A 1 84 ? 0.887 -3.474 9.951 1.00 94.56 84 LEU A C 1
ATOM 621 O O . LEU A 1 84 ? 0.837 -2.413 10.580 1.00 94.56 84 LEU A O 1
ATOM 625 N N . LEU A 1 85 ? -0.204 -4.209 9.727 1.00 94.38 85 LEU A N 1
ATOM 626 C CA . LEU A 1 85 ? -1.509 -3.824 10.257 1.00 94.38 85 LEU A CA 1
ATOM 627 C C . LEU A 1 85 ? -1.626 -4.244 11.729 1.00 94.38 85 LEU A C 1
ATOM 629 O O . LEU A 1 85 ? -1.198 -5.336 12.093 1.00 94.38 85 LEU A O 1
ATOM 633 N N . PRO A 1 86 ? -2.310 -3.462 12.584 1.00 92.81 86 PRO A N 1
ATOM 634 C CA . PRO A 1 86 ? -2.498 -3.812 13.996 1.00 92.81 86 PRO A CA 1
ATOM 635 C C . PRO A 1 86 ? -3.488 -4.975 14.216 1.00 92.81 86 PRO A C 1
ATOM 637 O O . PRO A 1 86 ? -4.017 -5.153 15.307 1.00 92.81 86 PRO A O 1
ATOM 640 N N . GLY A 1 87 ? -3.842 -5.709 13.163 1.00 93.12 87 GLY A N 1
ATOM 641 C CA . GLY A 1 87 ? -4.868 -6.745 13.142 1.00 93.12 87 GLY A CA 1
ATOM 642 C C . GLY A 1 87 ? -5.348 -7.006 11.717 1.00 93.12 87 GLY A C 1
ATOM 643 O O . GLY A 1 87 ? -5.235 -6.131 10.855 1.00 93.12 87 GLY A O 1
ATOM 644 N N . ARG A 1 88 ? -5.889 -8.204 11.490 1.00 93.94 88 ARG A N 1
ATOM 645 C CA . ARG A 1 88 ? -6.271 -8.704 10.165 1.00 93.94 88 ARG A CA 1
ATOM 646 C C . ARG A 1 88 ? -7.240 -7.742 9.450 1.00 93.94 88 ARG A C 1
ATOM 648 O O . ARG A 1 88 ? -8.201 -7.306 10.081 1.00 93.94 88 ARG A O 1
ATOM 655 N N . PRO A 1 89 ? -7.014 -7.415 8.164 1.00 96.19 89 PRO A N 1
ATOM 656 C CA . PRO A 1 89 ? -7.974 -6.637 7.390 1.00 96.19 89 PRO A CA 1
ATOM 657 C C . PRO A 1 89 ? -9.240 -7.454 7.109 1.00 96.19 89 PRO A C 1
ATOM 659 O O . PRO A 1 89 ? -9.170 -8.672 6.925 1.00 96.19 89 PRO A O 1
ATOM 662 N N . ASP A 1 90 ? -10.378 -6.770 7.023 1.00 97.50 90 ASP A N 1
ATOM 663 C CA . ASP A 1 90 ? -11.648 -7.365 6.597 1.00 97.50 90 ASP A CA 1
ATOM 664 C C . ASP A 1 90 ? -11.650 -7.612 5.082 1.00 97.50 90 ASP A C 1
ATOM 666 O O . ASP A 1 90 ? -12.209 -8.595 4.597 1.00 97.50 90 ASP A O 1
ATOM 670 N N . VAL A 1 91 ? -10.990 -6.726 4.329 1.00 96.31 91 VAL A N 1
ATOM 671 C CA . VAL A 1 91 ? -10.889 -6.801 2.870 1.00 96.31 91 VAL A CA 1
ATOM 672 C C . VAL A 1 91 ? -9.542 -6.276 2.376 1.00 96.31 91 VAL A C 1
ATOM 674 O O . VAL A 1 91 ? -8.955 -5.354 2.950 1.00 96.31 91 VAL A O 1
ATOM 677 N N . VAL A 1 92 ? -9.061 -6.875 1.287 1.00 95.88 92 VAL A N 1
ATOM 678 C CA . VAL A 1 92 ? -7.895 -6.413 0.528 1.00 95.88 92 VAL A CA 1
ATOM 679 C C . VAL A 1 92 ? -8.380 -5.896 -0.823 1.00 95.88 92 VAL A C 1
ATOM 681 O O . VAL A 1 92 ? -9.110 -6.599 -1.520 1.00 95.88 92 VAL A O 1
ATOM 684 N N . ILE A 1 93 ? -7.980 -4.683 -1.197 1.00 94.94 93 ILE A N 1
ATOM 685 C CA . ILE A 1 93 ? -8.320 -4.055 -2.478 1.00 94.94 93 ILE A CA 1
ATOM 686 C C . ILE A 1 93 ? -7.025 -3.816 -3.258 1.00 94.94 93 ILE A C 1
ATOM 688 O O . ILE A 1 93 ? -6.111 -3.169 -2.753 1.00 94.94 93 ILE A O 1
ATOM 692 N N . SER A 1 94 ? -6.947 -4.329 -4.488 1.00 90.62 94 SER A N 1
ATOM 693 C CA . SER A 1 94 ? -5.823 -4.077 -5.398 1.00 90.62 94 SER A CA 1
ATOM 694 C C . SER A 1 94 ? -6.256 -3.148 -6.530 1.00 90.62 94 SER A C 1
ATOM 696 O O . SER A 1 94 ? -7.187 -3.478 -7.268 1.00 90.62 94 SER A O 1
ATOM 698 N N . GLY A 1 95 ? -5.617 -1.984 -6.649 1.00 84.88 95 GLY A N 1
ATOM 699 C CA . GLY A 1 95 ? -5.869 -1.015 -7.712 1.00 84.88 95 GLY A CA 1
ATOM 700 C C . GLY A 1 95 ? -5.778 0.451 -7.262 1.00 84.88 95 GLY A C 1
ATOM 701 O O . GLY A 1 95 ? -5.258 0.769 -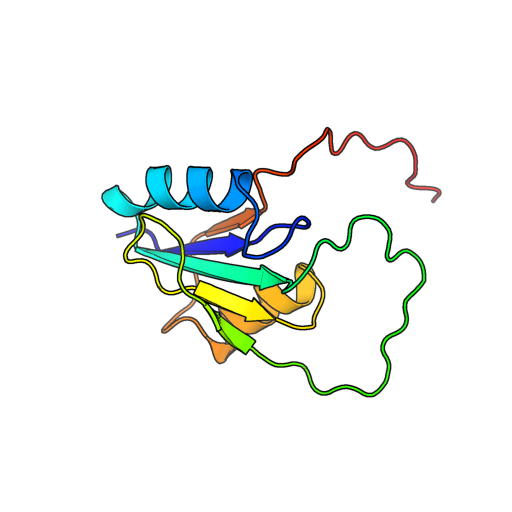6.197 1.00 84.88 95 GLY A O 1
ATOM 702 N N . ILE A 1 96 ? -6.286 1.402 -8.049 1.00 84.50 96 ILE A N 1
ATOM 703 C CA . ILE A 1 96 ? -6.787 1.230 -9.426 1.00 84.50 96 ILE A CA 1
ATOM 704 C C . ILE A 1 96 ? -5.586 1.168 -10.374 1.00 84.50 96 ILE A C 1
ATOM 706 O O . ILE A 1 96 ? -4.827 2.133 -10.435 1.00 84.50 96 ILE A O 1
ATOM 710 N N . ASN A 1 97 ? -5.436 0.060 -11.105 1.00 74.69 97 ASN A N 1
ATOM 711 C CA . ASN A 1 97 ? -4.358 -0.094 -12.082 1.00 74.69 97 ASN A CA 1
ATOM 712 C C . ASN A 1 97 ? -4.594 0.788 -13.318 1.00 74.69 97 ASN A C 1
ATOM 714 O O . ASN A 1 97 ? -5.721 0.895 -13.818 1.00 74.69 97 ASN A O 1
ATOM 718 N N . VAL A 1 98 ? -3.526 1.390 -13.842 1.00 64.56 98 VAL A N 1
ATOM 719 C CA . VAL A 1 98 ? -3.549 2.140 -15.105 1.00 64.56 98 VAL A CA 1
ATOM 720 C C . VAL A 1 98 ? -3.493 1.162 -16.281 1.00 64.56 98 VAL A C 1
ATOM 722 O O . VAL A 1 98 ? -2.441 0.860 -16.830 1.00 64.56 98 VAL A O 1
ATOM 725 N N . GLY A 1 99 ? -4.660 0.668 -16.688 1.00 58.78 99 GLY A N 1
ATOM 726 C CA . GLY A 1 99 ? -4.807 -0.215 -17.844 1.00 58.78 99 GLY A CA 1
ATOM 727 C C . GLY A 1 99 ? -5.690 -1.429 -17.555 1.00 58.78 99 GLY A C 1
ATOM 728 O O . GLY A 1 99 ? -5.938 -1.771 -16.398 1.00 58.78 99 GLY A O 1
ATOM 729 N N . PRO A 1 100 ? -6.225 -2.079 -18.599 1.00 50.88 100 PRO A N 1
ATOM 730 C CA . PRO A 1 100 ? -7.056 -3.256 -18.425 1.00 50.88 100 PRO A CA 1
ATOM 731 C C . PRO A 1 100 ? -6.224 -4.475 -18.003 1.00 50.88 100 PRO A C 1
ATOM 733 O O . PRO A 1 100 ? -5.376 -4.942 -18.760 1.00 50.88 100 PRO A O 1
ATOM 736 N N . ASN A 1 101 ? -6.560 -5.080 -16.862 1.00 58.06 101 ASN A N 1
ATOM 737 C CA . ASN A 1 101 ? -6.176 -6.460 -16.547 1.00 58.06 101 ASN A CA 1
ATOM 738 C C . ASN A 1 101 ? -7.094 -7.435 -17.313 1.00 58.06 101 ASN A C 1
ATOM 740 O O . ASN A 1 101 ? -7.934 -8.115 -16.724 1.00 58.06 101 ASN A O 1
ATOM 744 N N . LEU A 1 102 ? -6.993 -7.454 -18.645 1.00 49.59 102 LEU A N 1
ATOM 745 C CA . LEU A 1 102 ? -7.727 -8.387 -19.507 1.00 49.59 102 LEU A CA 1
ATOM 746 C C . LEU A 1 102 ? -6.808 -9.555 -19.867 1.00 49.59 102 LEU A C 1
ATOM 748 O O . LEU A 1 102 ? -5.766 -9.366 -20.490 1.00 49.59 102 LEU A O 1
ATOM 752 N N . ILE A 1 103 ? -7.180 -10.769 -19.465 1.00 46.69 103 ILE A N 1
ATOM 753 C CA . ILE A 1 103 ? -6.335 -11.945 -19.668 1.00 46.69 103 ILE A CA 1
ATOM 754 C C . ILE A 1 103 ? -6.535 -12.537 -21.067 1.00 46.69 103 ILE A C 1
ATOM 756 O O . ILE A 1 103 ? -7.657 -12.819 -21.483 1.00 46.69 103 ILE A O 1
ATOM 760 N N . SER A 1 104 ? -5.426 -12.775 -21.768 1.00 40.66 104 SER A N 1
ATOM 761 C CA . SER A 1 104 ? -5.346 -13.736 -22.877 1.00 40.66 104 SER A CA 1
ATOM 762 C C . SER A 1 104 ? -4.260 -14.801 -22.682 1.00 40.66 104 SER A C 1
ATOM 764 O O . SER A 1 104 ? -4.025 -15.587 -23.591 1.00 40.66 104 SER A O 1
ATOM 766 N N . THR A 1 105 ? -3.642 -14.919 -21.498 1.00 41.84 105 THR A N 1
ATOM 767 C CA . THR A 1 105 ? -2.571 -15.914 -21.307 1.00 41.84 105 THR A CA 1
ATOM 768 C C . THR A 1 105 ? -2.552 -16.507 -19.898 1.00 41.84 105 THR A C 1
ATOM 770 O O . THR A 1 105 ? -1.678 -16.211 -19.091 1.00 41.84 105 THR A O 1
ATOM 773 N N . PHE A 1 106 ? -3.503 -17.396 -19.615 1.00 38.88 106 PHE A N 1
ATOM 774 C CA . PHE A 1 106 ? -3.212 -18.592 -18.823 1.00 38.88 106 PHE A CA 1
ATOM 775 C C . PHE A 1 106 ? -3.052 -19.731 -19.837 1.00 38.88 106 PHE A C 1
ATOM 777 O O . PHE A 1 106 ? -4.050 -20.239 -20.343 1.00 38.88 106 PHE A O 1
ATOM 784 N N . HIS A 1 107 ? -1.819 -20.095 -20.198 1.00 37.78 107 HIS A N 1
ATOM 785 C CA . HIS A 1 107 ? -1.601 -21.425 -20.765 1.00 37.78 107 HIS A CA 1
ATOM 786 C C . HIS A 1 107 ? -1.554 -22.409 -19.598 1.00 37.78 107 HIS A C 1
ATOM 788 O O . HIS A 1 107 ? -0.827 -22.182 -18.629 1.00 37.78 107 HIS A O 1
ATOM 794 N N . ALA A 1 108 ? -2.426 -23.410 -19.698 1.00 35.97 108 ALA A N 1
ATOM 795 C CA . ALA A 1 108 ? -2.542 -24.552 -18.804 1.00 35.97 108 ALA A CA 1
ATOM 796 C C . ALA A 1 108 ? -1.232 -25.342 -18.680 1.00 35.97 108 ALA A C 1
ATOM 798 O O . ALA A 1 108 ? -0.428 -25.308 -19.641 1.00 35.97 108 ALA A O 1
#

Nearest PDB structures (foldseek):
  1ilv-assembly2_B  TM=9.087E-01  e=6.177E-09  Thermotoga maritima
  4g9o-assembly1_B  TM=8.843E-01  e=2.806E-08  Salmonella enterica subsp. enterica serovar Typhimurium str. LT2
  4g9o-assembly1_A  TM=8.904E-01  e=1.362E-07  Salmonella enterica subsp. enterica serovar Typhimurium str. LT2
  1l5x-assembly1_B  TM=8.529E-01  e=7.052E-08  Pyrobaculum aerophilum
  2e6c-assembly1_C  TM=7.970E-01  e=2.997E-08  Thermus thermophilus HB8

Sequence (108 aa):
MMRVLVTNDDGINSAGLHALVRTLEPETETYVVAPEHERSATGHAITLHKPLRAVPATLPGSRIKGWATNGTPADCVALGVLELLPGRPDVVISGINVGPNLISTFHA

Secondary structure (DSSP, 8-state):
--EEEEE-SS-TT-HHHHHHHHHHTTTSEEEEEEESS--TT-SS---TTSPP-EEEE--TT--S-EEEESS-HHHHHHHIIIIISSS--SEEEE---SS---------

pLDDT: mean 83.29, std 19.06, range [35.97, 97.88]

Foldseek 3Di:
DAEEEEEEQQFDQDPWSLVVQVVCQVPHNYAYFYAHGHDVDPPDPPPPDDDKDWDWDDRPPDPHTYTHINDGRVVRQVCCQPPNDPHHGPYYHYDPDPDDPDDPDDDD

Mean predicted aligned error: 7.41 Å

Solvent-accessible surface area (backbone atoms only — not comparable to full-atom values): 6447 Å² total; per-residue (Å²): 122,58,33,36,39,36,27,30,54,58,13,60,82,28,69,39,35,47,52,48,51,56,68,42,53,85,72,32,52,53,37,36,28,13,12,65,54,63,53,95,76,70,87,76,72,79,72,81,88,68,84,84,50,75,42,84,37,88,45,84,91,49,92,52,61,28,27,27,22,83,50,52,53,68,51,23,52,49,43,36,55,75,69,68,43,101,55,75,54,78,45,78,46,77,29,52,60,96,64,83,92,71,85,89,77,84,80,131